Protein AF-A0A7X7XZC2-F1 (afdb_monomer_lite)

pLDDT: mean 85.57, std 13.83, range [37.5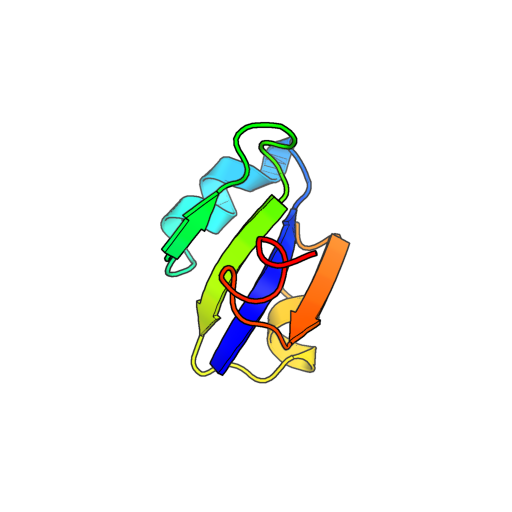6, 94.31]

Structure (mmCIF, N/CA/C/O backbone):
data_AF-A0A7X7XZC2-F1
#
_entry.id   AF-A0A7X7XZC2-F1
#
loop_
_atom_site.group_PDB
_atom_site.id
_atom_site.type_symbol
_atom_site.label_atom_id
_atom_site.label_alt_id
_atom_site.label_comp_id
_atom_site.label_asym_id
_atom_site.label_entity_id
_atom_site.label_seq_id
_atom_site.pdbx_PDB_ins_code
_atom_site.Cartn_x
_atom_site.Cartn_y
_atom_site.Cartn_z
_atom_site.occupancy
_atom_site.B_iso_or_equiv
_atom_site.auth_seq_id
_atom_site.auth_comp_id
_atom_site.auth_asym_id
_atom_site.auth_atom_id
_atom_site.pdbx_PDB_model_num
ATOM 1 N N . MET A 1 1 ? 8.064 -0.790 -8.231 1.00 84.62 1 MET A N 1
ATOM 2 C CA . MET A 1 1 ? 8.314 0.579 -7.716 1.00 84.62 1 MET A CA 1
ATOM 3 C C . MET A 1 1 ? 7.906 0.664 -6.248 1.00 84.62 1 MET A C 1
ATOM 5 O O . MET A 1 1 ? 7.004 -0.056 -5.835 1.00 84.62 1 MET A O 1
ATOM 9 N N . ASP A 1 2 ? 8.579 1.519 -5.475 1.00 89.44 2 ASP A N 1
ATOM 10 C CA . ASP A 1 2 ? 8.287 1.766 -4.056 1.00 89.44 2 ASP A CA 1
ATOM 11 C C . ASP A 1 2 ? 7.276 2.915 -3.898 1.00 89.44 2 ASP A C 1
ATOM 13 O O . ASP A 1 2 ? 7.502 4.022 -4.409 1.00 89.44 2 ASP A O 1
ATOM 17 N N . TYR A 1 3 ? 6.186 2.670 -3.170 1.00 90.69 3 TYR A N 1
ATOM 18 C CA . TYR A 1 3 ? 5.147 3.662 -2.898 1.00 90.69 3 TYR A CA 1
ATOM 19 C C . TYR A 1 3 ? 4.858 3.781 -1.407 1.00 90.69 3 TYR A C 1
ATOM 21 O O . TYR A 1 3 ? 4.739 2.789 -0.692 1.00 90.69 3 TYR A O 1
ATOM 29 N N . ILE A 1 4 ? 4.659 5.012 -0.950 1.00 92.06 4 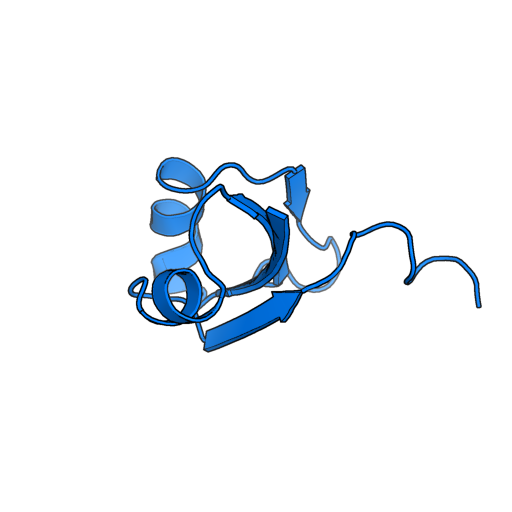ILE A N 1
ATOM 30 C CA . ILE A 1 4 ? 4.051 5.314 0.340 1.00 92.06 4 ILE A CA 1
ATOM 31 C C . ILE A 1 4 ? 2.580 5.613 0.075 1.00 92.06 4 ILE A C 1
ATOM 33 O O . ILE A 1 4 ? 2.248 6.562 -0.636 1.00 92.06 4 ILE A O 1
ATOM 37 N N . ILE A 1 5 ? 1.705 4.790 0.636 1.00 92.25 5 ILE A N 1
ATOM 38 C CA . ILE A 1 5 ? 0.260 4.916 0.494 1.00 92.25 5 ILE A CA 1
ATOM 39 C C . ILE A 1 5 ? -0.384 5.211 1.842 1.00 92.25 5 ILE A C 1
ATOM 41 O O . ILE A 1 5 ? 0.047 4.718 2.887 1.00 92.25 5 ILE A O 1
ATOM 45 N N . MET A 1 6 ? -1.454 5.994 1.809 1.00 93.94 6 MET A N 1
ATOM 46 C CA . MET A 1 6 ? -2.361 6.151 2.936 1.00 93.94 6 MET A CA 1
ATOM 47 C C . MET A 1 6 ? -3.655 5.414 2.629 1.00 93.94 6 MET A C 1
ATOM 49 O O . MET A 1 6 ? -4.227 5.590 1.556 1.00 93.94 6 MET A O 1
ATOM 53 N N . VAL A 1 7 ? -4.116 4.589 3.562 1.00 94.31 7 VAL A N 1
ATOM 54 C CA . VAL A 1 7 ? -5.251 3.682 3.362 1.00 94.31 7 VAL A CA 1
ATOM 55 C C . VAL A 1 7 ? -6.370 4.002 4.348 1.00 94.31 7 VAL A C 1
ATOM 57 O O . VAL A 1 7 ? -6.115 4.340 5.502 1.00 94.31 7 VAL A O 1
ATOM 60 N N . LYS A 1 8 ? -7.629 3.876 3.921 1.00 94.19 8 LYS A N 1
ATOM 61 C CA . LYS A 1 8 ? -8.788 3.958 4.819 1.00 94.19 8 LYS A CA 1
ATOM 62 C C . LYS A 1 8 ? -8.715 2.840 5.861 1.00 94.19 8 LYS A C 1
ATOM 64 O O . LYS A 1 8 ? -8.495 1.683 5.515 1.00 94.19 8 LYS A O 1
ATOM 69 N N . GLU A 1 9 ? -8.932 3.157 7.135 1.00 90.94 9 GLU A N 1
ATOM 70 C CA . GLU A 1 9 ? -8.757 2.189 8.233 1.00 90.94 9 GLU A CA 1
ATOM 71 C C . GLU A 1 9 ? -9.622 0.931 8.075 1.00 90.94 9 GLU A C 1
ATOM 73 O O . GLU A 1 9 ? -9.151 -0.178 8.317 1.00 90.94 9 GLU A O 1
ATOM 78 N N . ASN A 1 10 ? -10.850 1.084 7.575 1.00 92.75 10 ASN A N 1
ATOM 79 C CA . ASN A 1 10 ? -11.764 -0.027 7.300 1.00 92.75 10 ASN A CA 1
ATOM 80 C C . ASN A 1 10 ? -11.319 -0.941 6.141 1.00 92.75 10 ASN A C 1
ATOM 82 O O . ASN A 1 10 ? -11.842 -2.041 6.013 1.00 92.75 10 ASN A O 1
ATOM 86 N N . LYS A 1 11 ? -10.370 -0.499 5.309 1.00 93.19 11 LYS A N 1
ATOM 87 C CA . LYS A 1 11 ? -9.813 -1.232 4.160 1.00 93.19 11 LYS A CA 1
ATOM 88 C C . LYS A 1 11 ? -8.368 -1.680 4.383 1.00 93.19 11 LYS A C 1
ATOM 90 O O . LYS A 1 11 ? -7.769 -2.308 3.516 1.00 93.19 11 LYS A O 1
ATOM 95 N N . LEU A 1 12 ? -7.797 -1.387 5.554 1.00 91.19 12 LEU A N 1
ATOM 96 C CA . LEU A 1 12 ? -6.403 -1.689 5.870 1.00 91.19 12 LEU A CA 1
ATOM 97 C C . LEU A 1 12 ? -6.091 -3.187 5.750 1.00 91.19 12 LEU A C 1
ATOM 99 O O . LEU A 1 12 ? -5.052 -3.552 5.207 1.00 91.19 12 LEU A O 1
ATOM 103 N N . ASN A 1 13 ? -6.975 -4.045 6.264 1.00 91.38 13 ASN A N 1
ATOM 104 C CA . ASN A 1 13 ? -6.781 -5.494 6.212 1.00 91.38 13 ASN A CA 1
ATOM 105 C C . ASN A 1 13 ? -6.847 -6.026 4.776 1.00 91.38 13 ASN A C 1
ATOM 107 O O . ASN A 1 13 ? -5.999 -6.834 4.408 1.00 91.38 13 ASN A O 1
ATOM 111 N N . ASP A 1 14 ? -7.774 -5.520 3.961 1.00 91.50 14 ASP A N 1
ATOM 112 C CA . ASP A 1 14 ? -7.882 -5.897 2.549 1.00 91.50 14 ASP A CA 1
ATOM 113 C C . ASP A 1 14 ? -6.602 -5.518 1.793 1.00 91.50 14 ASP A C 1
ATOM 115 O O . ASP A 1 14 ? -6.005 -6.347 1.107 1.00 91.50 14 ASP A O 1
ATOM 119 N N . ILE A 1 15 ? -6.111 -4.288 1.973 1.00 90.75 15 ILE A N 1
ATOM 120 C CA . ILE A 1 15 ? -4.865 -3.835 1.340 1.00 90.75 15 ILE A CA 1
ATOM 121 C C . ILE A 1 15 ? -3.661 -4.652 1.814 1.00 90.75 15 ILE A C 1
ATOM 123 O O . ILE A 1 15 ? -2.801 -4.994 1.007 1.00 90.75 15 ILE A O 1
ATOM 127 N N . LYS A 1 16 ? -3.613 -5.018 3.099 1.00 89.50 16 LYS A N 1
ATOM 128 C CA . LYS A 1 16 ? -2.549 -5.862 3.659 1.00 89.50 16 LYS A CA 1
ATOM 129 C C . LYS A 1 16 ? -2.465 -7.251 3.050 1.00 89.50 16 LYS A C 1
ATOM 131 O O . LYS A 1 16 ? -1.378 -7.817 3.023 1.00 89.50 16 LYS A O 1
ATOM 136 N N . GLN A 1 17 ? -3.586 -7.793 2.591 1.00 89.25 17 GLN A N 1
ATOM 137 C CA . GLN A 1 17 ? -3.621 -9.097 1.937 1.00 89.25 17 GLN A CA 1
ATOM 138 C C . GLN A 1 17 ? -3.344 -9.005 0.432 1.00 89.25 17 GLN A C 1
ATOM 140 O O . GLN A 1 17 ? -2.798 -9.945 -0.136 1.00 89.25 17 GLN A O 1
ATOM 145 N N . ASN A 1 18 ? -3.701 -7.885 -0.205 1.00 87.31 18 ASN A N 1
ATOM 146 C CA . ASN A 1 18 ? -3.601 -7.716 -1.658 1.00 87.31 18 ASN A CA 1
ATOM 147 C C . ASN A 1 18 ? -2.302 -7.046 -2.131 1.00 87.31 18 ASN A C 1
ATOM 149 O O . ASN A 1 18 ? -1.930 -7.205 -3.291 1.00 87.31 18 ASN A O 1
ATOM 153 N N . LEU A 1 19 ? -1.616 -6.283 -1.274 1.00 88.06 19 LEU A N 1
ATOM 154 C CA . LEU A 1 19 ? -0.396 -5.555 -1.628 1.00 88.06 19 LEU A CA 1
ATOM 155 C C . LEU A 1 19 ? 0.803 -6.017 -0.810 1.00 88.06 19 LEU A C 1
ATOM 157 O O . LEU A 1 19 ? 0.705 -6.339 0.373 1.00 88.06 19 LEU A O 1
ATOM 161 N N . ASN A 1 20 ? 1.970 -5.982 -1.447 1.00 90.06 20 ASN A N 1
ATOM 162 C CA . ASN A 1 20 ? 3.225 -6.344 -0.811 1.00 90.06 20 ASN A CA 1
ATOM 163 C C . ASN A 1 20 ? 3.721 -5.206 0.094 1.00 90.06 20 ASN A C 1
ATOM 165 O O . ASN A 1 20 ? 4.411 -4.286 -0.353 1.00 90.06 20 ASN A O 1
ATOM 169 N N . ILE A 1 21 ? 3.349 -5.252 1.372 1.00 90.38 21 ILE A N 1
ATOM 170 C CA . ILE A 1 21 ? 3.741 -4.241 2.358 1.00 90.38 21 ILE A CA 1
ATOM 171 C C . ILE A 1 21 ? 5.146 -4.526 2.869 1.00 90.38 21 ILE A C 1
ATOM 173 O O . ILE A 1 21 ? 5.411 -5.550 3.493 1.00 90.38 21 ILE A O 1
ATOM 177 N N . LYS A 1 22 ? 6.033 -3.556 2.674 1.00 91.31 22 LYS A N 1
ATOM 178 C CA . LYS A 1 22 ? 7.399 -3.581 3.199 1.00 91.31 22 LYS A CA 1
ATOM 179 C C . LYS A 1 22 ? 7.491 -2.961 4.586 1.00 91.31 22 LYS A C 1
ATOM 181 O O . LYS A 1 22 ? 8.351 -3.341 5.371 1.00 91.31 22 LYS A O 1
ATOM 186 N N . TRP A 1 23 ? 6.639 -1.978 4.879 1.00 89.81 23 TRP A N 1
ATOM 187 C CA . TRP A 1 23 ? 6.649 -1.282 6.162 1.00 89.81 23 TRP A CA 1
ATOM 188 C C . TRP A 1 23 ? 5.292 -0.649 6.482 1.00 89.81 23 TRP A C 1
ATOM 190 O O . TRP A 1 23 ? 4.542 -0.263 5.589 1.00 89.81 23 TRP A O 1
ATOM 200 N N . GLN A 1 24 ? 4.994 -0.510 7.770 1.00 89.62 24 GLN A N 1
ATOM 201 C CA . GLN A 1 24 ? 3.815 0.177 8.290 1.00 89.62 24 GLN A CA 1
ATOM 202 C C . GLN A 1 24 ? 4.251 1.155 9.383 1.00 89.62 24 GLN A C 1
ATOM 204 O O . GLN A 1 24 ? 5.039 0.795 10.260 1.00 89.62 24 GLN A O 1
ATOM 209 N N . SER A 1 25 ? 3.707 2.373 9.367 1.00 87.50 25 SER A N 1
ATOM 210 C CA . SER A 1 25 ? 4.031 3.371 10.385 1.00 87.50 25 SER A CA 1
ATOM 211 C C . SER A 1 25 ? 3.511 2.976 11.762 1.00 87.50 25 SER A C 1
ATOM 213 O O . SER A 1 25 ? 2.343 2.629 11.940 1.00 87.50 25 SER A O 1
ATOM 215 N N . GLN A 1 26 ? 4.390 3.087 12.761 1.00 83.69 26 GLN A N 1
ATOM 216 C CA . GLN A 1 26 ? 4.052 2.877 14.170 1.00 83.69 26 GLN A CA 1
ATOM 217 C C . GLN A 1 26 ? 3.193 4.018 14.737 1.00 83.69 26 GLN A C 1
ATOM 219 O O . GLN A 1 26 ? 2.393 3.785 15.638 1.00 83.69 26 GLN A O 1
ATOM 224 N N . LYS A 1 27 ? 3.335 5.242 14.200 1.00 84.94 27 LYS A N 1
ATOM 225 C CA . LYS A 1 27 ? 2.543 6.415 14.617 1.00 84.94 27 LYS A CA 1
ATOM 226 C C . LYS A 1 27 ? 1.204 6.516 13.880 1.00 84.94 27 LYS A C 1
ATOM 228 O O . LYS A 1 27 ? 0.234 6.991 14.456 1.00 84.94 27 LYS A O 1
ATOM 233 N N . GLN A 1 28 ? 1.147 6.079 12.620 1.00 85.94 28 GLN A N 1
ATOM 234 C CA . GLN A 1 28 ? -0.053 6.129 11.776 1.00 85.94 28 GLN A CA 1
ATOM 235 C C . GLN A 1 28 ? -0.292 4.768 11.123 1.00 85.94 28 GLN A C 1
ATOM 237 O O . GLN A 1 28 ? 0.281 4.459 10.083 1.00 85.94 28 GLN A O 1
ATOM 242 N N . LYS A 1 29 ? -1.156 3.938 11.713 1.00 85.69 29 LYS A N 1
ATOM 243 C CA . LYS A 1 29 ? -1.362 2.547 11.263 1.00 85.69 29 LYS A CA 1
ATOM 244 C C . LYS A 1 29 ? -1.802 2.435 9.796 1.00 85.69 29 LYS A C 1
ATOM 246 O O . LYS A 1 29 ? -1.549 1.419 9.164 1.00 85.69 29 LYS A O 1
ATOM 251 N N . 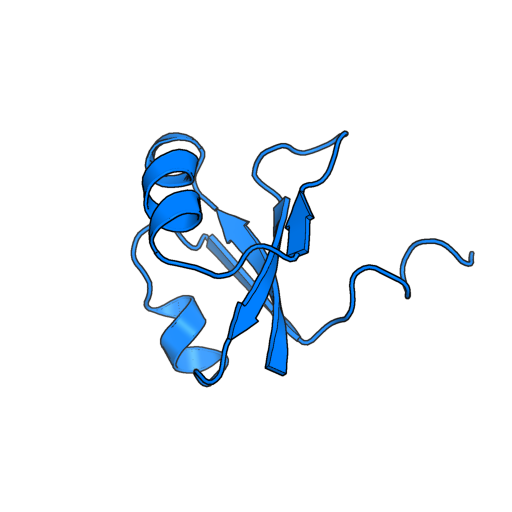ASN A 1 30 ? -2.444 3.463 9.276 1.00 91.06 30 ASN A N 1
ATOM 252 C CA . ASN A 1 30 ? -2.951 3.624 7.920 1.00 91.06 30 ASN A CA 1
ATOM 253 C C . ASN A 1 30 ? -1.911 4.102 6.894 1.00 91.06 30 ASN A C 1
ATOM 255 O O . ASN A 1 30 ? -2.224 4.140 5.705 1.00 91.06 30 ASN A O 1
ATOM 259 N N . LEU A 1 31 ? -0.690 4.436 7.318 1.00 92.50 31 LEU A N 1
ATOM 260 C CA . LEU A 1 31 ? 0.411 4.786 6.427 1.00 92.50 31 LEU A CA 1
ATOM 261 C C . LEU A 1 31 ? 1.285 3.553 6.172 1.00 92.50 31 LEU A C 1
ATOM 263 O O . LEU A 1 31 ? 1.915 3.022 7.094 1.00 92.50 31 LEU A O 1
ATOM 267 N N . LEU A 1 32 ? 1.320 3.108 4.919 1.00 91.75 32 LEU A N 1
ATOM 268 C CA . LEU A 1 32 ? 1.990 1.883 4.496 1.00 91.75 32 LEU A CA 1
ATOM 269 C C . LEU A 1 32 ? 3.006 2.188 3.401 1.00 91.75 32 LEU A C 1
ATOM 271 O O . LEU A 1 32 ? 2.769 3.009 2.522 1.00 91.75 32 LEU A O 1
ATOM 275 N N . HIS A 1 33 ? 4.127 1.487 3.441 1.00 92.50 33 HIS A N 1
ATOM 276 C CA . HIS A 1 33 ? 5.072 1.413 2.341 1.00 92.50 33 HIS A CA 1
ATOM 277 C C . HIS A 1 33 ? 4.852 0.090 1.619 1.00 92.50 33 HIS A C 1
ATOM 279 O O . HIS A 1 33 ? 4.968 -0.977 2.232 1.00 92.50 33 HIS A O 1
ATOM 285 N N . ILE A 1 34 ? 4.536 0.168 0.334 1.00 92.19 34 ILE A N 1
ATOM 286 C CA . ILE A 1 34 ? 4.309 -0.985 -0.527 1.00 92.19 34 ILE A CA 1
ATOM 287 C C . ILE A 1 34 ? 5.334 -1.013 -1.653 1.00 92.19 34 ILE A C 1
ATOM 289 O O . ILE A 1 34 ? 5.792 0.022 -2.135 1.00 92.19 34 ILE A O 1
ATOM 293 N N . GLU A 1 35 ? 5.635 -2.217 -2.109 1.00 91.81 35 GLU A N 1
ATOM 294 C CA . GLU A 1 35 ? 6.319 -2.444 -3.373 1.00 91.81 35 GLU A CA 1
ATOM 295 C C . GLU A 1 35 ? 5.289 -2.982 -4.363 1.00 91.81 35 GLU A C 1
ATOM 297 O O . GLU A 1 35 ? 4.568 -3.933 -4.062 1.00 91.81 35 GLU A O 1
ATOM 302 N N . SER A 1 36 ? 5.174 -2.347 -5.524 1.00 88.75 36 SER A N 1
ATOM 303 C CA . SER A 1 36 ? 4.218 -2.755 -6.552 1.00 88.75 36 SER A CA 1
ATOM 304 C C . SER A 1 36 ? 4.785 -2.529 -7.943 1.00 88.75 36 SER A C 1
ATOM 306 O O . SER A 1 36 ? 5.446 -1.519 -8.191 1.00 88.75 36 SER A O 1
ATOM 308 N N . ASP A 1 37 ? 4.506 -3.451 -8.857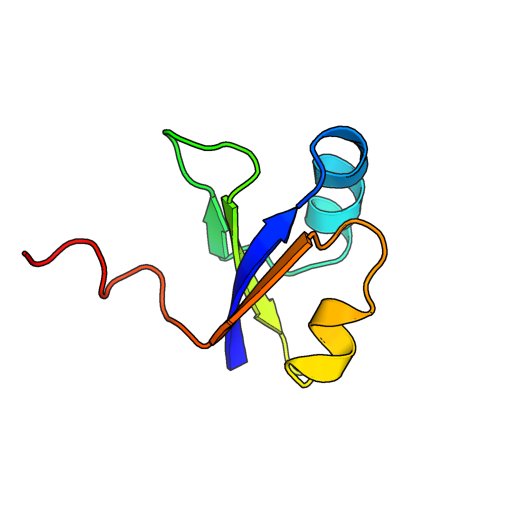 1.00 90.88 37 ASP A N 1
ATOM 309 C CA . ASP A 1 37 ? 4.821 -3.299 -10.282 1.00 90.88 37 ASP A CA 1
ATOM 310 C C . ASP A 1 37 ? 3.805 -2.409 -11.011 1.00 90.88 37 ASP A C 1
ATOM 312 O O . ASP A 1 37 ? 4.016 -2.022 -12.159 1.00 90.88 37 ASP A O 1
ATOM 316 N N . LEU A 1 38 ? 2.710 -2.053 -10.333 1.00 89.94 38 LEU A N 1
ATOM 317 C CA . LEU A 1 38 ? 1.701 -1.140 -10.850 1.00 89.94 38 LEU A CA 1
ATOM 318 C C . LEU A 1 38 ? 2.235 0.287 -10.952 1.00 89.94 38 LEU A C 1
ATOM 320 O O . LEU A 1 38 ? 3.066 0.727 -10.158 1.00 89.94 38 LEU A O 1
ATOM 324 N N . SER A 1 39 ? 1.677 1.036 -11.903 1.00 91.81 39 SER A N 1
ATOM 325 C CA . SER A 1 39 ? 1.894 2.475 -11.991 1.00 91.81 39 SER A CA 1
ATOM 326 C C . SER A 1 39 ? 1.224 3.203 -10.818 1.00 91.81 39 SER A C 1
ATOM 328 O O . SER A 1 39 ? 0.251 2.720 -10.237 1.00 91.81 39 SER A O 1
ATOM 330 N N . MET A 1 40 ? 1.682 4.419 -10.502 1.00 90.12 40 MET A N 1
ATOM 331 C CA . MET A 1 40 ? 1.080 5.241 -9.440 1.00 90.12 40 MET A CA 1
ATOM 332 C C . MET A 1 40 ? -0.426 5.460 -9.657 1.00 90.12 40 MET A C 1
ATOM 334 O O . MET A 1 40 ? -1.204 5.437 -8.706 1.00 90.12 40 MET A O 1
ATOM 338 N N . SER A 1 41 ? -0.840 5.657 -10.912 1.00 92.38 41 SER A N 1
ATOM 339 C CA . SER A 1 41 ? -2.244 5.848 -11.275 1.00 92.38 41 SER A CA 1
ATOM 340 C C . SER A 1 41 ? -3.086 4.605 -11.019 1.00 92.38 41 SER A C 1
ATOM 342 O O . SER A 1 41 ? -4.247 4.740 -10.648 1.00 92.38 41 SER A O 1
ATOM 344 N N . ASP A 1 42 ? -2.525 3.410 -11.193 1.00 93.19 42 ASP A N 1
ATOM 345 C CA . ASP A 1 42 ? -3.243 2.162 -10.931 1.00 93.19 42 ASP A CA 1
ATOM 346 C C . ASP A 1 42 ? -3.292 1.844 -9.439 1.00 93.19 42 ASP A C 1
ATOM 348 O O . ASP A 1 42 ? -4.339 1.430 -8.951 1.00 93.19 42 ASP A O 1
ATOM 352 N N . VAL A 1 43 ? -2.226 2.147 -8.689 1.00 91.31 43 VAL A N 1
ATOM 353 C CA . VAL A 1 43 ? -2.247 2.079 -7.219 1.00 91.31 43 VAL A CA 1
ATOM 354 C C . VAL A 1 43 ? -3.329 3.007 -6.659 1.00 91.31 43 VAL A C 1
ATOM 356 O O . VAL A 1 43 ? -4.133 2.586 -5.838 1.00 91.31 43 VAL A O 1
ATOM 359 N N . LEU A 1 44 ? -3.436 4.245 -7.148 1.00 92.44 44 LEU A N 1
ATOM 360 C CA . LEU A 1 44 ? -4.476 5.188 -6.708 1.00 92.44 44 LEU A CA 1
ATOM 361 C C . LEU A 1 44 ? -5.912 4.732 -7.004 1.00 92.44 44 LEU A C 1
ATOM 363 O O . LEU A 1 44 ? -6.836 5.214 -6.356 1.00 92.44 44 LEU A O 1
ATOM 367 N N . LYS A 1 45 ? -6.117 3.823 -7.965 1.00 93.50 45 LYS A N 1
ATOM 368 C CA . LYS A 1 45 ? -7.441 3.256 -8.271 1.00 93.50 45 LYS A CA 1
ATOM 369 C C . LYS A 1 45 ? -7.833 2.112 -7.338 1.00 93.50 45 LYS A C 1
ATOM 371 O O . LYS A 1 45 ? 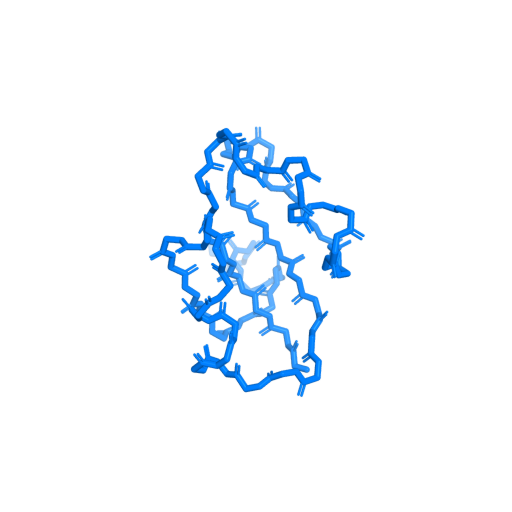-8.984 1.682 -7.382 1.00 93.50 45 LYS A O 1
ATOM 376 N N . ILE A 1 46 ? -6.908 1.595 -6.527 1.00 92.06 46 ILE A N 1
ATOM 377 C CA . ILE A 1 46 ? -7.206 0.507 -5.596 1.00 92.06 46 ILE A CA 1
ATOM 378 C C . ILE A 1 46 ? -8.173 1.022 -4.528 1.00 92.06 46 ILE A C 1
ATOM 380 O O . ILE A 1 46 ? -7.902 2.010 -3.838 1.00 92.06 46 ILE A O 1
ATOM 384 N N . ASP A 1 47 ? -9.300 0.325 -4.377 1.00 92.25 47 ASP A N 1
ATOM 385 C CA . ASP A 1 47 ? -10.313 0.674 -3.387 1.00 92.25 47 ASP A CA 1
ATOM 386 C C . ASP A 1 47 ? -9.715 0.693 -1.974 1.00 92.25 47 ASP A C 1
ATOM 388 O O . ASP A 1 47 ? -9.102 -0.267 -1.511 1.00 92.25 47 ASP A O 1
ATOM 392 N N . GLY A 1 48 ? -9.894 1.819 -1.287 1.00 91.88 48 GLY A N 1
ATOM 393 C CA . GLY A 1 48 ? -9.342 2.042 0.046 1.00 91.88 48 GLY A CA 1
ATOM 394 C C . GLY A 1 48 ? -8.060 2.870 0.083 1.00 91.88 48 GLY A C 1
ATOM 395 O O . GLY A 1 48 ? -7.731 3.357 1.163 1.00 91.88 48 GLY A O 1
ATOM 396 N N . ILE A 1 49 ? -7.378 3.117 -1.040 1.00 93.38 49 ILE A N 1
ATOM 397 C CA . ILE A 1 49 ? -6.233 4.039 -1.075 1.00 93.38 49 ILE A CA 1
ATOM 398 C C . ILE A 1 49 ? -6.730 5.492 -1.121 1.00 93.38 49 ILE A C 1
ATOM 400 O O . ILE A 1 49 ? -7.556 5.868 -1.946 1.00 93.38 49 ILE A O 1
ATOM 404 N N . ILE A 1 50 ? -6.253 6.306 -0.179 1.00 93.81 50 ILE A N 1
ATOM 405 C CA . ILE A 1 50 ? -6.567 7.736 -0.031 1.00 93.81 50 ILE A CA 1
ATOM 406 C C . ILE A 1 50 ? -5.529 8.576 -0.773 1.00 93.81 50 ILE A C 1
ATOM 408 O O . ILE A 1 50 ? -5.864 9.546 -1.448 1.00 93.81 50 ILE A O 1
ATOM 412 N N . SER A 1 51 ? -4.257 8.213 -0.629 1.00 92.88 51 SER A N 1
ATOM 413 C CA . SER A 1 51 ? -3.147 8.888 -1.287 1.00 92.88 51 SER A CA 1
ATOM 414 C C . SER A 1 51 ? -2.036 7.896 -1.597 1.00 92.88 51 SER A C 1
ATOM 416 O O . SER A 1 51 ? -1.896 6.866 -0.937 1.00 92.88 51 SER A O 1
ATOM 418 N N . CYS A 1 52 ? -1.252 8.214 -2.619 1.00 91.62 52 CYS A N 1
ATOM 419 C CA . CYS A 1 52 ? -0.107 7.432 -3.049 1.00 91.62 52 CYS A CA 1
ATOM 420 C C . CYS A 1 52 ? 0.997 8.392 -3.476 1.00 91.62 52 CYS A C 1
ATOM 422 O O . CYS A 1 52 ? 0.758 9.304 -4.268 1.00 91.62 52 CYS A O 1
ATOM 424 N N . GLN A 1 53 ? 2.205 8.171 -2.972 1.00 90.31 53 GLN A N 1
ATOM 425 C CA . GLN A 1 53 ? 3.391 8.932 -3.327 1.00 90.31 53 GLN A CA 1
ATOM 426 C C . GLN A 1 53 ? 4.537 7.975 -3.641 1.00 90.31 53 GLN A C 1
ATOM 428 O O . GLN A 1 53 ? 4.745 6.990 -2.938 1.00 90.31 53 GLN A O 1
ATOM 433 N N . VAL A 1 54 ? 5.297 8.267 -4.695 1.00 89.06 54 VAL A N 1
ATOM 434 C CA . VAL A 1 54 ? 6.531 7.530 -4.994 1.00 89.06 54 VAL A CA 1
ATOM 435 C C . VAL A 1 54 ? 7.562 7.868 -3.922 1.00 89.06 54 VAL A C 1
ATOM 437 O O . VAL A 1 54 ? 7.881 9.039 -3.713 1.00 89.06 54 VAL A O 1
ATOM 440 N N . GLY A 1 55 ? 8.105 6.861 -3.247 1.00 80.00 55 GLY A N 1
ATOM 441 C CA . GLY A 1 55 ? 9.082 7.104 -2.196 1.00 80.00 55 GLY A CA 1
ATOM 442 C C . GLY A 1 55 ? 9.478 5.840 -1.454 1.00 80.00 55 GLY A C 1
ATOM 443 O O . GLY A 1 55 ? 8.682 4.923 -1.303 1.00 80.00 55 GLY A O 1
ATOM 444 N N . ARG A 1 56 ? 10.720 5.820 -0.963 1.00 70.31 56 ARG A N 1
ATOM 445 C CA . ARG A 1 56 ? 11.249 4.749 -0.112 1.00 70.31 56 ARG A CA 1
ATOM 446 C C . ARG A 1 56 ? 11.113 5.137 1.353 1.00 70.31 56 ARG A C 1
ATOM 448 O O . ARG A 1 56 ? 11.523 6.239 1.726 1.00 70.31 56 ARG A O 1
ATOM 455 N N . ALA A 1 57 ? 10.668 4.206 2.195 1.00 63.00 57 ALA A N 1
ATOM 456 C CA . ALA A 1 57 ? 10.515 4.393 3.646 1.00 63.00 57 ALA A CA 1
ATOM 457 C C . ALA A 1 57 ? 11.817 4.701 4.43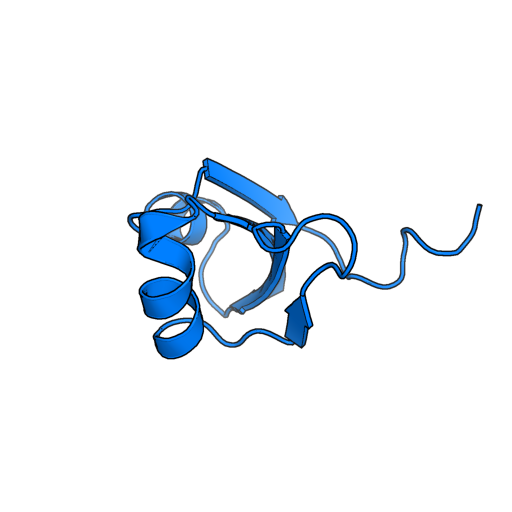5 1.00 63.00 57 ALA A C 1
ATOM 459 O O . ALA A 1 57 ? 11.785 4.783 5.657 1.00 63.00 57 ALA A O 1
ATOM 460 N N . GLY A 1 58 ? 12.959 4.909 3.770 1.00 53.56 58 GLY A N 1
ATOM 461 C CA . GLY A 1 58 ? 14.240 5.262 4.397 1.00 53.56 58 GLY A CA 1
ATOM 462 C C . GLY A 1 58 ? 14.655 6.734 4.277 1.00 53.56 58 GLY A C 1
ATOM 463 O O . GLY A 1 58 ? 15.530 7.164 5.016 1.00 53.56 58 GLY A O 1
ATOM 464 N N . LYS A 1 59 ? 14.042 7.535 3.389 1.00 50.28 59 LYS A N 1
ATOM 465 C CA . LYS A 1 59 ? 14.433 8.952 3.202 1.00 50.28 59 LYS A CA 1
ATOM 466 C C . LYS A 1 59 ? 13.820 9.926 4.221 1.00 50.28 59 LYS A C 1
ATOM 468 O O . LYS A 1 59 ? 14.214 11.084 4.245 1.00 50.28 59 LYS A O 1
ATOM 473 N N . PHE A 1 60 ? 12.887 9.467 5.058 1.00 52.59 60 PHE A N 1
ATOM 474 C CA . PHE A 1 60 ? 12.233 10.276 6.099 1.00 52.59 60 PHE A CA 1
ATOM 475 C C . PHE A 1 60 ? 12.906 10.185 7.483 1.00 52.59 60 PHE A C 1
ATOM 477 O O . PHE A 1 60 ? 12.472 10.870 8.401 1.00 52.59 60 PHE A O 1
ATOM 484 N N . LEU A 1 61 ? 13.938 9.346 7.656 1.00 46.06 61 LEU A N 1
ATOM 485 C CA . LEU A 1 61 ? 14.625 9.130 8.945 1.00 46.06 61 LEU A CA 1
ATOM 486 C C . LEU A 1 61 ? 15.983 9.843 9.057 1.00 46.06 61 LEU A C 1
ATOM 488 O O . LEU A 1 61 ? 16.749 9.566 9.974 1.00 46.06 61 LEU A O 1
ATOM 492 N N . SER A 1 62 ? 16.294 10.754 8.139 1.00 37.56 62 SER A N 1
ATOM 493 C CA . SER A 1 62 ? 17.560 11.490 8.136 1.00 37.56 62 SER A CA 1
ATOM 494 C C . SER A 1 62 ? 17.332 12.988 7.935 1.00 37.56 62 SER A C 1
ATOM 496 O O . SER A 1 62 ? 17.765 13.531 6.920 1.00 37.56 62 SER A O 1
ATOM 498 N N . GLN A 1 63 ? 16.619 13.628 8.866 1.00 37.72 63 GLN A N 1
ATOM 499 C CA . GLN A 1 63 ? 16.726 15.059 9.178 1.00 37.72 63 GLN A CA 1
ATOM 500 C C . GLN A 1 63 ? 16.482 15.273 10.669 1.00 37.72 63 GLN A C 1
ATOM 502 O O . GLN A 1 63 ? 15.536 14.644 11.196 1.00 37.72 63 GLN A O 1
#

Radius of gyration: 10.89 Å; chains: 1; bounding box: 29×24×27 Å

Foldseek 3Di:
DKKWWFFAPVCLVVCVVVFAFPDADPVHRRTTITDDPDDLVVVCVPPGTPDMDDDDPPPVPPD

Sequence (63 aa):
MDYIIMVKENKLNDIKQNLNIKWQSQKQKNLLHIESDLSMSDVLKIDGIISCQVGRAGKFLSQ

Secondary structure (DSSP, 8-state):
-EEEEEE-GGGHHHHHHHSEEEEE-SS-TTEEEEE-SS-HHHHHTSTTEEEEEE--TTTTS--